Protein AF-A0A2S2P724-F1 (afdb_monomer_lite)

Foldseek 3Di:
DPDPVVVVVVCCCVPVNLVQLVVLVVVLQDQAQPPDPPQLLVQLVVNCVSQVPRPPHDAQQRSLLSSLSRYDPVSSVVSVVVVDRGSVVSSVVSNVVRVVPDPPPPDDPPDD

Secondary structure (DSSP, 8-state):
--SHHHHHHHHHHHHS-HHHHHHHHHHHHS-------S-HHHHHHHHHHHHTT-SSPPPHHHHHHHHHTTS-HHHHHHHHHTT--SHHHHHHHHHHHHHHHSPP--------

Radius of gyration: 19.13 Å; chains: 1; bounding box: 38×24×75 Å

Structure (mmCIF, N/CA/C/O backbone):
data_AF-A0A2S2P724-F1
#
_entry.id   AF-A0A2S2P724-F1
#
loop_
_atom_site.group_PDB
_atom_site.id
_atom_site.type_symbol
_atom_site.label_atom_id
_atom_site.label_alt_id
_atom_site.label_comp_id
_atom_site.label_asym_id
_atom_site.label_entity_id
_atom_site.label_seq_id
_atom_site.pdbx_PDB_ins_code
_atom_site.Cartn_x
_atom_site.Cartn_y
_atom_site.Cartn_z
_atom_site.occupancy
_atom_site.B_iso_or_equiv
_atom_site.auth_seq_id
_atom_site.auth_comp_id
_atom_site.auth_asym_id
_atom_site.auth_atom_id
_atom_site.pdbx_PDB_model_num
ATOM 1 N N . PRO A 1 1 ? -22.386 -5.145 24.509 1.00 74.56 1 PRO A N 1
ATOM 2 C CA . PRO A 1 1 ? -21.850 -3.764 24.609 1.00 74.56 1 PRO A CA 1
ATOM 3 C C . PRO A 1 1 ? -22.935 -2.879 25.223 1.00 74.56 1 PRO A C 1
ATOM 5 O O . PRO A 1 1 ? -24.063 -2.937 24.743 1.00 74.56 1 PRO A O 1
ATOM 8 N N . THR A 1 2 ? -22.643 -2.149 26.302 1.00 88.50 2 THR A N 1
ATOM 9 C CA . THR A 1 2 ? -23.636 -1.304 27.003 1.00 88.50 2 THR A CA 1
ATOM 10 C C . THR A 1 2 ? -23.632 0.140 26.507 1.00 88.50 2 THR A C 1
ATOM 12 O O . THR A 1 2 ? -24.578 0.880 26.758 1.00 88.50 2 THR A O 1
ATOM 15 N N . ASN A 1 3 ? -22.605 0.535 25.758 1.00 94.31 3 ASN A N 1
ATOM 16 C CA . ASN A 1 3 ? -22.522 1.813 25.065 1.00 94.31 3 ASN A CA 1
ATOM 17 C C . ASN A 1 3 ? -21.737 1.662 23.745 1.00 94.31 3 ASN A C 1
ATOM 19 O O . ASN A 1 3 ? -21.183 0.602 23.429 1.00 94.31 3 ASN A O 1
ATOM 23 N N . TYR A 1 4 ? -21.697 2.742 22.966 1.00 93.00 4 TYR A N 1
ATOM 24 C CA . TYR A 1 4 ? -20.998 2.784 21.682 1.00 93.00 4 TYR A CA 1
ATOM 25 C C . TYR A 1 4 ? -19.480 2.570 21.811 1.00 93.00 4 TYR A C 1
ATOM 27 O O . TYR A 1 4 ? -18.879 1.909 20.964 1.00 93.00 4 TYR A O 1
ATOM 35 N N . GLN A 1 5 ? -18.858 3.067 22.882 1.00 94.62 5 GLN A N 1
ATOM 36 C CA . GLN A 1 5 ? -17.422 2.914 23.107 1.00 94.62 5 GLN A CA 1
ATOM 37 C C . GLN A 1 5 ? -17.041 1.443 23.326 1.00 94.62 5 GLN A C 1
ATOM 39 O O . GLN A 1 5 ? -16.086 0.956 22.721 1.00 94.62 5 GLN A O 1
ATOM 44 N N . ASP A 1 6 ? -17.833 0.707 24.104 1.00 92.94 6 ASP A N 1
ATOM 45 C CA . ASP A 1 6 ? -17.628 -0.726 24.327 1.00 92.94 6 ASP A CA 1
ATOM 46 C C . ASP A 1 6 ? -17.821 -1.528 23.041 1.00 92.94 6 ASP A C 1
ATOM 48 O O . ASP A 1 6 ? -17.075 -2.470 22.770 1.00 92.94 6 ASP A O 1
ATOM 52 N N . PHE A 1 7 ? -18.802 -1.142 22.216 1.00 94.44 7 PHE A N 1
ATOM 53 C CA . PHE A 1 7 ? -18.968 -1.725 20.887 1.00 94.44 7 PHE A CA 1
ATOM 54 C C . PHE A 1 7 ? -17.722 -1.500 20.027 1.00 94.44 7 PHE A C 1
ATOM 56 O O . PHE A 1 7 ? -17.223 -2.460 19.447 1.00 94.44 7 PHE A O 1
ATOM 63 N N . LEU A 1 8 ? -17.182 -0.276 19.975 1.00 93.06 8 LEU A N 1
ATOM 64 C CA . LEU A 1 8 ? -15.980 0.023 19.192 1.00 93.06 8 LEU A CA 1
ATOM 65 C C . LEU A 1 8 ? -14.767 -0.787 19.648 1.00 93.06 8 LEU A C 1
ATOM 67 O O . LEU A 1 8 ? -14.007 -1.261 18.803 1.00 93.06 8 LEU A O 1
ATOM 71 N N . VAL A 1 9 ? -14.583 -0.961 20.958 1.00 92.88 9 VAL A N 1
ATOM 72 C CA . VAL A 1 9 ? -13.489 -1.775 21.506 1.00 92.88 9 VAL A CA 1
ATOM 73 C C . VAL A 1 9 ? -13.644 -3.232 21.080 1.00 92.88 9 VAL A C 1
ATOM 75 O O . VAL A 1 9 ? -12.716 -3.800 20.509 1.00 92.88 9 VAL A O 1
ATOM 78 N N . LEU A 1 10 ? -14.821 -3.828 21.292 1.00 94.06 10 LEU A N 1
ATOM 79 C CA . LEU A 1 10 ? -15.081 -5.220 20.914 1.00 94.06 10 LEU A CA 1
ATOM 80 C C . LEU A 1 10 ? -14.972 -5.432 19.399 1.00 94.06 10 LEU A C 1
ATOM 82 O O . LEU A 1 10 ? -14.340 -6.387 18.955 1.00 94.06 10 LEU A O 1
ATOM 86 N N . PHE A 1 11 ? -15.530 -4.516 18.607 1.00 93.62 11 PHE A N 1
ATOM 87 C CA . PHE A 1 11 ? -15.470 -4.554 17.150 1.00 93.62 11 PHE A CA 1
ATOM 88 C C . PHE A 1 11 ? -14.026 -4.497 16.648 1.00 93.62 11 PHE A C 1
ATOM 90 O O . PHE A 1 11 ? -13.616 -5.342 15.854 1.00 93.62 11 PHE A O 1
ATOM 97 N N . ARG A 1 12 ? -13.224 -3.539 17.134 1.00 91.44 12 ARG A N 1
ATOM 98 C CA . ARG A 1 12 ? -11.808 -3.433 16.754 1.00 91.44 12 ARG A CA 1
ATOM 99 C C . ARG A 1 12 ? -11.021 -4.654 17.210 1.00 91.44 12 ARG A C 1
ATOM 101 O O . ARG A 1 12 ? -10.230 -5.169 16.434 1.00 91.44 12 ARG A O 1
ATOM 108 N N . ASN A 1 13 ? -11.264 -5.162 18.414 1.00 91.75 13 ASN A N 1
ATOM 109 C CA . ASN A 1 13 ? -10.585 -6.362 18.903 1.00 91.75 13 ASN A CA 1
ATOM 110 C C . ASN A 1 13 ? -10.911 -7.607 18.069 1.00 91.75 13 ASN A C 1
ATOM 112 O O . ASN A 1 13 ? -10.045 -8.461 17.911 1.00 91.75 13 ASN A O 1
ATOM 116 N N . GLN A 1 14 ? -12.122 -7.700 17.519 1.00 92.56 14 GLN A N 1
ATOM 117 C CA . GLN A 1 14 ? -12.537 -8.841 16.706 1.00 92.56 14 GLN A CA 1
ATOM 118 C C . GLN A 1 14 ? -12.094 -8.728 15.239 1.00 92.56 14 GLN A C 1
ATOM 120 O O . GLN A 1 14 ? -11.629 -9.711 14.670 1.00 92.56 14 GLN A O 1
ATOM 125 N N . PHE A 1 15 ? -12.249 -7.553 14.621 1.00 91.62 15 PHE A N 1
ATOM 126 C CA . PHE A 1 15 ? -12.133 -7.378 13.163 1.00 91.62 15 PHE A CA 1
ATOM 127 C C . PHE A 1 15 ? -10.976 -6.477 12.712 1.00 91.62 15 PHE A C 1
ATOM 129 O O . PHE A 1 15 ? -10.708 -6.378 11.517 1.00 91.62 15 PHE A O 1
ATOM 136 N N . TRP A 1 16 ? -10.313 -5.779 13.637 1.00 93.62 16 TRP A N 1
ATOM 137 C CA . TRP A 1 16 ? -9.181 -4.894 13.338 1.00 93.62 16 TRP A CA 1
ATOM 138 C C . TRP A 1 16 ? -8.123 -4.916 14.448 1.00 93.62 16 TRP A C 1
ATOM 140 O O . TRP A 1 16 ? -7.575 -3.886 14.859 1.00 93.62 16 TRP A O 1
ATOM 150 N N . SER A 1 17 ? -7.869 -6.115 14.976 1.00 94.00 17 SER A N 1
ATOM 151 C CA . SER A 1 17 ? -6.998 -6.306 16.132 1.00 94.00 17 SER A CA 1
ATOM 152 C C . SER A 1 17 ? -5.545 -5.934 15.810 1.00 94.00 17 SER A C 1
ATOM 154 O O . SER A 1 17 ? -5.134 -5.989 14.645 1.00 94.00 17 SER A O 1
ATOM 156 N N . PRO A 1 18 ? -4.711 -5.632 16.822 1.00 93.56 18 PRO A N 1
ATOM 157 C CA . PRO A 1 18 ? -3.281 -5.415 16.606 1.00 93.56 18 PRO A CA 1
ATOM 158 C C . PRO A 1 18 ? -2.593 -6.585 15.884 1.00 93.56 18 PRO A C 1
ATOM 160 O O . PRO A 1 18 ? -1.694 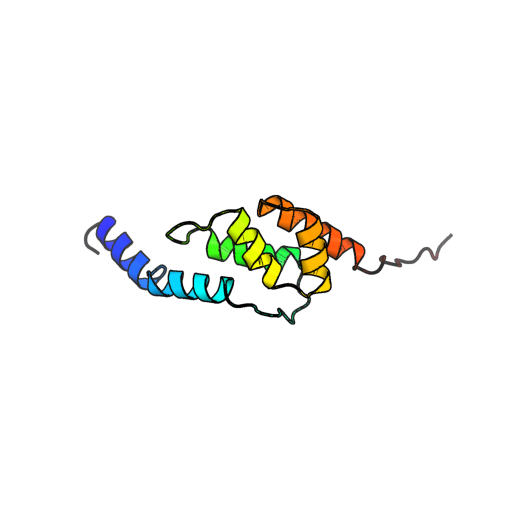-6.370 15.075 1.00 93.56 18 PRO A O 1
ATOM 163 N N . ASN A 1 19 ? -3.039 -7.822 16.129 1.00 94.62 19 ASN A N 1
ATOM 164 C CA . ASN A 1 19 ? -2.511 -9.008 15.453 1.00 94.62 19 ASN A CA 1
ATOM 165 C C . ASN A 1 19 ? -2.891 -9.038 13.969 1.00 94.62 19 ASN A C 1
ATOM 167 O O . ASN A 1 19 ? -2.053 -9.378 13.138 1.00 94.62 19 ASN A O 1
ATOM 171 N N . GLN A 1 20 ? -4.118 -8.641 13.626 1.00 94.06 20 GLN A N 1
ATOM 172 C CA . GLN A 1 20 ? -4.569 -8.575 12.236 1.00 94.06 20 GLN A CA 1
ATOM 173 C C . GLN A 1 20 ? -3.840 -7.478 11.457 1.00 94.06 20 GLN A C 1
ATOM 175 O O . GLN A 1 20 ? -3.374 -7.714 10.346 1.00 94.06 20 GLN A O 1
ATOM 180 N N . GLN A 1 21 ? -3.648 -6.310 12.074 1.00 95.44 21 GLN A N 1
ATOM 181 C CA . GLN A 1 21 ? -2.847 -5.232 11.493 1.00 95.44 21 GLN A CA 1
ATOM 182 C C . GLN A 1 21 ? -1.384 -5.655 11.295 1.00 95.44 21 GLN A C 1
ATOM 184 O O . GLN A 1 21 ? -0.798 -5.399 10.243 1.00 95.44 21 GLN A O 1
ATOM 189 N N . ARG A 1 22 ? -0.799 -6.360 12.275 1.00 94.88 22 ARG A N 1
ATOM 190 C CA . ARG A 1 22 ? 0.559 -6.909 12.171 1.00 94.88 22 ARG A CA 1
ATOM 191 C C . ARG A 1 22 ? 0.674 -7.949 11.060 1.00 94.88 22 ARG A C 1
ATOM 193 O O . ARG A 1 22 ? 1.670 -7.934 10.352 1.00 94.88 22 ARG A O 1
ATOM 200 N N . ALA A 1 23 ? -0.323 -8.816 10.888 1.00 94.25 23 ALA A N 1
ATOM 201 C CA . ALA A 1 23 ? -0.342 -9.790 9.801 1.00 94.25 23 ALA A CA 1
ATOM 202 C C . ALA A 1 23 ? -0.330 -9.095 8.431 1.00 94.25 23 ALA A C 1
ATOM 204 O O . ALA A 1 23 ? 0.548 -9.377 7.625 1.00 94.25 23 ALA A O 1
ATOM 205 N N . ILE A 1 24 ? -1.206 -8.104 8.218 1.00 94.06 24 ILE A N 1
ATOM 206 C CA . ILE A 1 24 ? -1.235 -7.314 6.974 1.00 94.06 24 ILE A CA 1
ATOM 207 C C . ILE A 1 24 ? 0.111 -6.624 6.729 1.00 94.06 24 ILE A C 1
ATOM 209 O O . ILE A 1 24 ? 0.612 -6.639 5.607 1.00 94.06 24 ILE A O 1
ATOM 213 N N . ARG A 1 25 ? 0.716 -6.033 7.771 1.00 94.69 25 ARG A N 1
ATOM 214 C CA . ARG A 1 25 ? 2.045 -5.420 7.656 1.00 94.69 25 ARG A CA 1
ATOM 215 C C . ARG A 1 25 ? 3.102 -6.456 7.283 1.00 94.69 25 ARG A C 1
ATOM 217 O O . ARG A 1 25 ? 3.858 -6.229 6.355 1.00 94.69 25 ARG A O 1
ATOM 224 N N . ASN A 1 26 ? 3.147 -7.595 7.962 1.00 93.88 26 ASN A N 1
ATOM 225 C CA . ASN A 1 26 ? 4.114 -8.646 7.651 1.00 93.88 26 ASN A CA 1
ATOM 226 C C . ASN A 1 26 ? 3.963 -9.144 6.209 1.00 93.88 26 ASN A C 1
ATOM 228 O O . ASN A 1 26 ? 4.968 -9.360 5.540 1.00 93.88 26 ASN A O 1
ATOM 232 N N . ASP A 1 27 ? 2.729 -9.280 5.726 1.00 91.69 27 ASP A N 1
ATOM 233 C CA . ASP A 1 27 ? 2.460 -9.701 4.354 1.00 91.69 27 ASP A CA 1
ATOM 234 C C . ASP A 1 27 ? 2.893 -8.644 3.326 1.00 91.69 27 ASP A C 1
ATOM 236 O O . ASP A 1 27 ? 3.388 -9.013 2.267 1.00 91.69 27 ASP A O 1
ATOM 240 N N . LEU A 1 28 ? 2.756 -7.350 3.641 1.00 92.69 28 LEU A N 1
ATOM 241 C CA . LEU A 1 28 ? 3.229 -6.246 2.795 1.00 92.69 28 LEU A CA 1
ATOM 242 C C . LEU A 1 28 ? 4.763 -6.163 2.718 1.00 92.69 28 LEU A C 1
ATOM 244 O O . LEU A 1 28 ? 5.299 -5.759 1.700 1.00 92.69 28 LEU A O 1
ATOM 248 N N . TYR A 1 29 ? 5.474 -6.492 3.796 1.00 91.62 29 TYR A N 1
ATOM 249 C CA . TYR A 1 29 ? 6.944 -6.406 3.836 1.00 91.62 29 TYR A CA 1
ATOM 250 C C . TYR A 1 29 ? 7.613 -7.696 3.372 1.00 91.62 29 TYR A C 1
ATOM 252 O O . TYR A 1 29 ? 8.836 -7.762 3.235 1.00 91.62 29 TYR A O 1
ATOM 260 N N . ARG A 1 30 ? 6.834 -8.760 3.180 1.00 87.25 30 ARG A N 1
ATOM 261 C CA . ARG A 1 30 ? 7.348 -10.026 2.692 1.00 87.25 30 ARG A CA 1
ATOM 262 C C . ARG A 1 30 ? 7.477 -9.931 1.174 1.00 87.25 30 ARG A C 1
ATOM 264 O O . ARG A 1 30 ? 6.451 -9.858 0.506 1.00 87.25 30 ARG A O 1
ATOM 271 N N . PRO A 1 31 ? 8.692 -10.053 0.608 1.00 70.62 31 PRO A N 1
ATOM 272 C CA . PRO A 1 31 ? 8.857 -10.080 -0.837 1.00 70.62 31 PRO A CA 1
ATOM 273 C C . PRO A 1 31 ? 8.065 -11.259 -1.401 1.00 70.62 31 PRO A C 1
ATOM 275 O O . PRO A 1 31 ? 8.391 -12.427 -1.157 1.00 70.62 31 PRO A O 1
ATOM 278 N N . TYR A 1 32 ? 6.985 -10.958 -2.110 1.00 66.19 32 TYR A N 1
ATOM 279 C CA . TYR A 1 32 ? 6.133 -11.950 -2.737 1.00 66.19 32 TYR A CA 1
ATOM 280 C C . TYR A 1 32 ? 6.168 -11.732 -4.240 1.00 66.19 32 TYR A C 1
ATOM 282 O O . TYR A 1 32 ? 5.741 -10.697 -4.736 1.00 66.19 32 TYR A O 1
ATOM 290 N N . PHE A 1 33 ? 6.649 -12.728 -4.982 1.00 61.47 33 PHE A N 1
ATOM 291 C CA . PHE A 1 33 ? 6.505 -12.733 -6.431 1.00 61.47 33 PHE A CA 1
ATOM 292 C C . PHE A 1 33 ? 5.053 -13.051 -6.751 1.00 61.47 33 PHE A C 1
ATOM 294 O O . PHE A 1 33 ? 4.672 -14.227 -6.794 1.00 61.47 33 PHE A O 1
ATOM 301 N N . HIS A 1 34 ? 4.228 -12.020 -6.937 1.00 59.28 34 HIS A N 1
ATOM 302 C CA . HIS A 1 34 ? 2.864 -12.242 -7.377 1.00 59.28 34 HIS A CA 1
ATOM 303 C C . HIS A 1 34 ? 2.912 -12.899 -8.759 1.00 59.28 34 HIS A C 1
ATOM 305 O O . HIS A 1 34 ? 3.338 -12.304 -9.744 1.00 59.28 34 HIS A O 1
ATOM 311 N N . ARG A 1 35 ? 2.562 -14.189 -8.801 1.00 57.84 35 ARG A N 1
ATOM 312 C CA . ARG A 1 35 ? 2.565 -14.993 -10.031 1.00 57.84 35 ARG A CA 1
ATOM 313 C C . ARG A 1 35 ? 1.370 -14.680 -10.923 1.00 57.84 35 ARG A C 1
ATOM 315 O O . ARG A 1 35 ? 1.343 -15.123 -12.066 1.00 57.84 35 ARG A O 1
ATOM 322 N N . ASP A 1 36 ? 0.388 -13.968 -10.381 1.00 59.41 36 ASP A N 1
ATOM 323 C CA . ASP A 1 36 ? -0.856 -13.689 -11.066 1.00 59.41 36 ASP A CA 1
ATOM 324 C C . ASP A 1 36 ? -0.745 -12.382 -11.852 1.00 59.41 36 ASP A C 1
ATOM 326 O O . ASP A 1 36 ? -0.418 -11.326 -11.312 1.00 59.41 36 ASP A O 1
ATOM 330 N N . SER A 1 37 ? -1.010 -12.473 -13.152 1.00 53.09 37 SER A N 1
ATOM 331 C CA . SER A 1 37 ? -0.931 -11.362 -14.112 1.00 53.09 37 SER A CA 1
ATOM 332 C C . SER A 1 37 ? -2.110 -10.387 -14.012 1.00 53.09 37 SER A C 1
ATOM 334 O O . SER A 1 37 ? -2.280 -9.519 -14.871 1.00 53.09 37 SER A O 1
ATOM 336 N N . THR A 1 38 ? -2.945 -10.520 -12.975 1.00 63.44 38 THR A N 1
ATOM 337 C CA . THR A 1 38 ? -4.018 -9.569 -12.691 1.00 63.44 38 THR A CA 1
ATOM 338 C C . THR A 1 38 ? -3.453 -8.155 -12.670 1.00 63.44 38 THR A C 1
ATOM 340 O O . THR A 1 38 ? -2.422 -7.927 -12.045 1.00 63.44 38 THR A O 1
ATOM 343 N N . SER A 1 39 ? -4.126 -7.242 -13.383 1.00 83.19 39 SER A N 1
ATOM 344 C CA . SER A 1 39 ? -3.759 -5.833 -13.582 1.00 83.19 39 SER A CA 1
ATOM 345 C C . SER A 1 39 ? -2.783 -5.295 -12.528 1.00 83.19 39 SER A C 1
ATOM 347 O O . SER A 1 39 ? -3.139 -5.193 -11.354 1.00 83.19 39 SER A O 1
ATOM 349 N N . LEU A 1 40 ? -1.567 -4.929 -12.951 1.00 88.88 40 LEU A N 1
ATOM 350 C CA . LEU A 1 40 ? -0.511 -4.393 -12.082 1.00 88.88 40 LEU A CA 1
ATOM 351 C C . LEU A 1 40 ? -1.037 -3.263 -11.185 1.00 88.88 40 LEU A C 1
ATOM 353 O O . LEU A 1 40 ? -0.763 -3.211 -9.986 1.00 88.88 40 LEU A O 1
ATOM 357 N N . GLN A 1 41 ? -1.858 -2.394 -11.779 1.00 91.25 41 GLN A N 1
ATOM 358 C CA . GLN A 1 41 ? -2.539 -1.309 -11.090 1.00 91.25 41 GLN A CA 1
ATOM 359 C C . GLN A 1 41 ? -3.488 -1.823 -10.000 1.00 91.25 41 GLN A C 1
ATOM 361 O O . GLN A 1 41 ? -3.455 -1.328 -8.874 1.00 91.25 41 GLN A O 1
ATOM 366 N N . LYS A 1 42 ? -4.319 -2.827 -10.310 1.00 90.38 42 LYS A N 1
ATOM 367 C CA . LYS A 1 42 ? -5.227 -3.449 -9.338 1.00 90.38 42 LYS A CA 1
ATOM 368 C C . LYS A 1 42 ? -4.452 -4.046 -8.165 1.00 90.38 42 LYS A C 1
ATOM 370 O O . LYS A 1 42 ? -4.822 -3.803 -7.022 1.00 90.38 42 LYS A O 1
ATOM 375 N N . HIS A 1 43 ? -3.355 -4.752 -8.436 1.00 90.31 43 HIS A N 1
ATOM 376 C CA . HIS A 1 43 ? -2.533 -5.337 -7.380 1.00 90.31 43 HIS A CA 1
ATOM 377 C C . HIS A 1 43 ? -1.989 -4.278 -6.409 1.00 90.31 43 HIS A C 1
ATOM 379 O O . HIS A 1 43 ? -2.086 -4.441 -5.192 1.00 90.31 43 HIS A O 1
ATOM 385 N N . ALA A 1 44 ? -1.470 -3.160 -6.929 1.00 92.56 44 ALA A N 1
ATOM 386 C CA . ALA A 1 44 ? -1.035 -2.047 -6.086 1.00 92.56 44 ALA A CA 1
ATOM 387 C C . ALA A 1 44 ? -2.195 -1.450 -5.274 1.00 92.56 44 ALA A C 1
ATOM 389 O O . ALA A 1 44 ? -2.055 -1.226 -4.072 1.00 92.56 44 ALA A O 1
ATOM 390 N N . MET A 1 45 ? -3.355 -1.238 -5.902 1.00 94.06 45 MET A N 1
ATOM 391 C CA . MET A 1 45 ? -4.545 -0.703 -5.232 1.00 94.06 45 MET A CA 1
ATOM 392 C C . MET A 1 45 ? -5.052 -1.607 -4.104 1.00 94.06 45 MET A C 1
ATOM 394 O O . MET A 1 45 ? -5.486 -1.097 -3.067 1.00 94.06 45 MET A O 1
ATOM 398 N N . ASP A 1 46 ? -4.964 -2.927 -4.264 1.00 92.94 46 ASP A N 1
ATOM 399 C CA . ASP A 1 46 ? -5.345 -3.890 -3.230 1.00 92.94 46 ASP A CA 1
ATOM 400 C C . ASP A 1 46 ? -4.447 -3.756 -1.990 1.00 92.94 46 ASP A C 1
ATOM 402 O O . ASP A 1 46 ? -4.947 -3.736 -0.861 1.00 92.94 46 ASP A O 1
ATOM 406 N N . TRP A 1 47 ? -3.133 -3.592 -2.176 1.00 93.56 47 TRP A N 1
ATOM 407 C CA . TRP A 1 47 ? -2.202 -3.341 -1.069 1.00 93.56 47 TRP A CA 1
ATOM 408 C C . TRP A 1 47 ? -2.425 -1.989 -0.404 1.00 93.56 47 TRP A C 1
ATOM 410 O O . TRP A 1 47 ? -2.530 -1.931 0.822 1.00 93.56 47 TRP A O 1
ATOM 420 N N . ILE A 1 48 ? -2.579 -0.922 -1.195 1.00 94.88 48 ILE A N 1
ATOM 421 C CA . ILE A 1 48 ? -2.872 0.425 -0.684 1.00 94.88 48 ILE A CA 1
ATOM 422 C C . ILE A 1 48 ? -4.138 0.393 0.177 1.00 94.88 48 ILE A C 1
ATOM 424 O O . ILE A 1 48 ? -4.149 0.917 1.289 1.00 94.88 48 ILE A O 1
ATOM 428 N N . SER A 1 49 ? -5.191 -0.272 -0.302 1.00 94.31 49 SER A N 1
ATOM 429 C CA . SER A 1 49 ? -6.474 -0.366 0.398 1.00 94.31 49 SER A CA 1
ATOM 430 C C . SER A 1 49 ? -6.365 -1.146 1.709 1.00 94.31 49 SER A C 1
ATOM 432 O O . SER A 1 49 ? -6.901 -0.701 2.724 1.00 94.31 49 SER A O 1
ATOM 434 N N . LYS A 1 50 ? -5.633 -2.269 1.723 1.00 92.31 50 LYS A N 1
ATOM 435 C CA . LYS A 1 50 ? -5.385 -3.061 2.942 1.00 92.31 50 LYS A CA 1
ATOM 436 C C . LYS A 1 50 ? -4.558 -2.296 3.975 1.00 92.31 50 LYS A C 1
ATOM 438 O O . LYS A 1 50 ? -4.812 -2.413 5.172 1.00 92.31 50 LYS A O 1
ATOM 443 N N . ALA A 1 51 ? -3.574 -1.524 3.520 1.00 94.06 51 ALA A N 1
ATOM 444 C CA . ALA A 1 51 ? -2.612 -0.860 4.389 1.00 94.06 51 ALA A CA 1
ATOM 445 C C . ALA A 1 51 ? -3.060 0.535 4.874 1.00 94.06 51 ALA A C 1
ATOM 447 O O . ALA A 1 51 ? -2.528 1.040 5.863 1.00 94.06 51 ALA A O 1
ATOM 448 N N . ARG A 1 52 ? -4.064 1.146 4.225 1.00 93.06 52 ARG A N 1
ATOM 449 C CA . ARG A 1 52 ? -4.523 2.532 4.458 1.00 93.06 52 ARG A CA 1
ATOM 450 C C . ARG A 1 52 ? -4.823 2.876 5.917 1.00 93.06 52 ARG A C 1
ATOM 452 O O . ARG A 1 52 ? -4.612 4.014 6.325 1.00 93.06 52 ARG A O 1
ATOM 459 N N . PHE A 1 53 ? -5.350 1.919 6.678 1.00 93.00 53 PHE A N 1
ATOM 460 C CA . PHE A 1 53 ? -5.824 2.128 8.052 1.00 93.00 53 PHE A CA 1
ATOM 461 C C . PHE A 1 53 ? -4.965 1.425 9.109 1.00 93.00 53 PHE A C 1
ATOM 463 O O . PHE A 1 53 ? -5.399 1.264 10.253 1.00 93.00 53 PHE A O 1
ATOM 470 N N . LEU A 1 54 ? -3.764 0.974 8.733 1.00 94.38 54 LEU A N 1
ATOM 471 C CA . LEU A 1 54 ? -2.827 0.384 9.681 1.00 94.38 54 LEU A CA 1
ATOM 472 C C . LEU A 1 54 ? -2.365 1.417 10.707 1.00 94.38 54 LEU A C 1
ATOM 474 O O . LEU A 1 54 ? -2.196 2.599 10.403 1.00 94.38 54 LEU A O 1
ATOM 478 N N . GLN A 1 55 ? -2.134 0.941 11.926 1.00 92.25 55 GLN A N 1
ATOM 479 C CA . GLN A 1 55 ? -1.558 1.722 13.008 1.00 92.25 55 GLN A CA 1
ATOM 480 C C . GLN A 1 55 ? -0.253 1.063 13.489 1.00 92.25 55 GLN A C 1
ATOM 482 O O . GLN A 1 55 ? -0.258 -0.120 13.839 1.00 92.25 55 GLN A O 1
ATOM 487 N N . PRO A 1 56 ? 0.874 1.803 13.524 1.00 93.00 56 PRO A N 1
ATOM 488 C CA . PRO A 1 56 ? 1.044 3.170 13.008 1.00 93.00 56 PRO A CA 1
ATOM 489 C C . PRO A 1 56 ? 0.851 3.260 11.478 1.00 93.00 56 PRO A C 1
ATOM 491 O O . PRO A 1 56 ? 0.971 2.234 10.804 1.00 93.00 56 PRO A O 1
ATOM 494 N N . PRO A 1 57 ? 0.550 4.447 10.921 1.00 95.12 57 PRO A N 1
ATOM 495 C CA . PRO A 1 57 ? 0.516 4.628 9.473 1.00 95.12 57 PRO A CA 1
ATOM 496 C C . PRO A 1 57 ? 1.896 4.338 8.866 1.00 95.12 57 PRO A C 1
ATOM 498 O O . PRO A 1 57 ? 2.918 4.533 9.522 1.00 95.12 57 PRO A O 1
ATOM 501 N N . ILE A 1 58 ? 1.909 3.855 7.626 1.00 95.00 58 ILE A N 1
ATOM 502 C CA . ILE A 1 58 ? 3.132 3.617 6.847 1.00 95.00 58 ILE A CA 1
ATOM 503 C C . ILE A 1 58 ? 3.407 4.870 6.014 1.00 95.00 58 ILE A C 1
ATOM 505 O O . ILE A 1 58 ? 2.467 5.451 5.458 1.00 95.00 58 ILE A O 1
ATOM 509 N N . ASP A 1 59 ? 4.669 5.289 5.940 1.00 95.38 59 ASP A N 1
ATOM 510 C CA . ASP A 1 59 ? 5.071 6.421 5.106 1.00 95.38 59 ASP A CA 1
ATOM 511 C C . ASP A 1 59 ? 4.780 6.150 3.617 1.00 95.38 59 ASP A C 1
ATOM 513 O O . ASP A 1 59 ? 4.807 5.007 3.163 1.00 95.38 59 ASP A O 1
ATOM 517 N N . GLN A 1 60 ? 4.470 7.189 2.836 1.00 94.56 60 GLN A N 1
ATOM 518 C CA . GLN A 1 60 ? 4.125 7.010 1.420 1.00 94.56 60 GLN A CA 1
ATOM 519 C C . GLN A 1 60 ? 5.294 6.450 0.604 1.00 94.56 60 GLN A C 1
ATOM 521 O O . GLN A 1 60 ? 5.065 5.563 -0.219 1.00 94.56 60 GLN A O 1
ATOM 526 N N . ALA A 1 61 ? 6.524 6.909 0.850 1.00 94.75 61 ALA A N 1
ATOM 527 C CA . ALA A 1 61 ? 7.692 6.416 0.130 1.00 94.75 61 ALA A CA 1
ATOM 528 C C . ALA A 1 61 ? 7.997 4.969 0.534 1.00 94.75 61 ALA A C 1
ATOM 530 O O . ALA A 1 61 ? 8.210 4.116 -0.327 1.00 94.75 61 ALA A O 1
ATOM 531 N N . GLU A 1 62 ? 7.897 4.661 1.830 1.00 94.94 62 GLU A N 1
ATOM 532 C CA . GLU A 1 62 ? 8.028 3.288 2.325 1.00 94.94 62 GLU A CA 1
ATOM 533 C C . GLU A 1 62 ? 6.969 2.359 1.708 1.00 94.94 62 GLU A C 1
ATOM 535 O O . GLU A 1 62 ? 7.293 1.265 1.249 1.00 94.94 62 GLU A O 1
ATOM 540 N N . MET A 1 63 ? 5.711 2.801 1.633 1.00 95.19 63 MET A N 1
ATOM 541 C CA . MET A 1 63 ? 4.625 2.051 0.997 1.00 95.19 63 MET A CA 1
ATOM 542 C C . MET A 1 63 ? 4.926 1.767 -0.477 1.00 95.19 63 MET A C 1
ATOM 544 O O . MET A 1 63 ? 4.711 0.649 -0.946 1.00 95.19 63 MET A O 1
ATOM 548 N N . VAL A 1 64 ? 5.427 2.766 -1.209 1.00 95.62 64 VAL A N 1
ATOM 549 C CA . VAL A 1 64 ? 5.830 2.606 -2.611 1.00 95.62 64 VAL A CA 1
ATOM 550 C C . VAL A 1 64 ? 6.942 1.570 -2.736 1.00 95.62 64 VAL A C 1
ATOM 552 O O . VAL A 1 64 ? 6.836 0.687 -3.589 1.00 95.62 64 VAL A O 1
ATOM 555 N N . ASP A 1 65 ? 7.961 1.620 -1.880 1.00 93.50 65 ASP A N 1
ATOM 556 C CA . ASP A 1 65 ? 9.071 0.665 -1.898 1.00 93.50 65 ASP A CA 1
ATOM 557 C C . ASP A 1 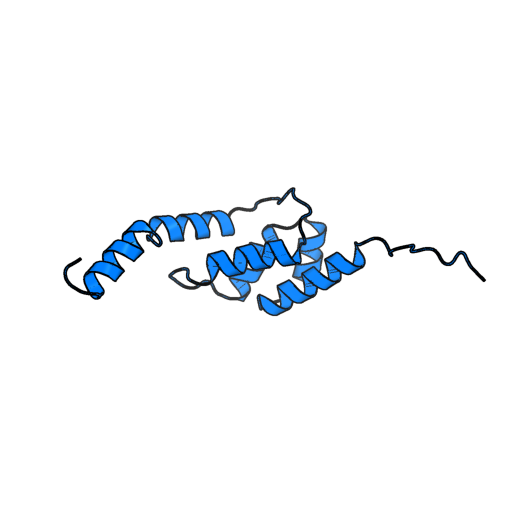65 ? 8.604 -0.769 -1.629 1.00 93.50 65 ASP A C 1
ATOM 559 O O . ASP A 1 65 ? 8.956 -1.685 -2.385 1.00 93.50 65 ASP A O 1
ATOM 563 N N . GLN A 1 66 ? 7.766 -0.967 -0.604 1.00 93.69 66 GLN A N 1
ATOM 564 C CA . GLN A 1 66 ? 7.243 -2.294 -0.270 1.00 93.69 66 GLN A CA 1
ATOM 565 C C . GLN A 1 66 ? 6.373 -2.849 -1.404 1.00 93.69 66 GLN A C 1
ATOM 567 O O . GLN A 1 66 ? 6.625 -3.954 -1.881 1.00 93.69 66 GLN A O 1
ATOM 572 N N . ILE A 1 67 ? 5.424 -2.065 -1.930 1.00 93.31 67 ILE A N 1
ATOM 573 C CA . ILE A 1 67 ? 4.567 -2.503 -3.046 1.00 93.31 67 ILE A CA 1
ATOM 574 C C . ILE A 1 67 ? 5.403 -2.768 -4.306 1.00 93.31 67 ILE A C 1
ATOM 576 O O . ILE A 1 67 ? 5.158 -3.740 -5.019 1.00 93.31 67 ILE A O 1
ATOM 580 N N . THR A 1 68 ? 6.431 -1.960 -4.576 1.00 92.25 68 THR A N 1
ATOM 581 C CA . THR A 1 68 ? 7.327 -2.160 -5.727 1.00 92.25 68 THR A CA 1
ATOM 582 C C . THR A 1 68 ? 8.063 -3.500 -5.654 1.00 92.25 68 THR A C 1
ATOM 584 O O . THR A 1 68 ? 8.351 -4.106 -6.692 1.00 92.25 68 THR A O 1
ATOM 587 N N . SER A 1 69 ? 8.342 -3.998 -4.445 1.00 91.06 69 SER A N 1
ATOM 588 C CA . SER A 1 69 ? 8.986 -5.298 -4.223 1.00 91.06 69 SER A CA 1
ATOM 589 C C . SER A 1 69 ? 8.098 -6.506 -4.557 1.00 91.06 69 SER A C 1
ATOM 591 O O . SER A 1 69 ? 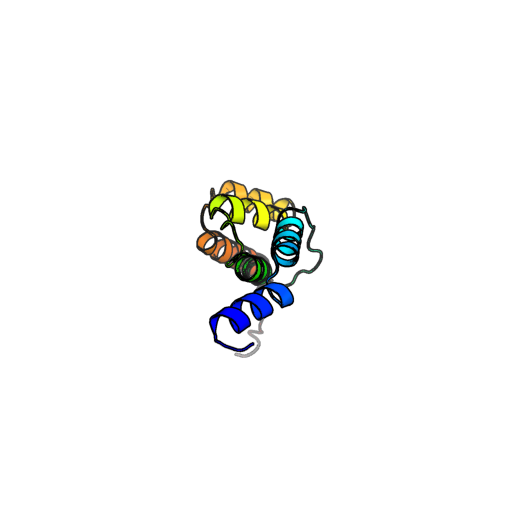8.605 -7.623 -4.651 1.00 91.06 69 SER A O 1
ATOM 593 N N . HIS A 1 70 ? 6.794 -6.295 -4.775 1.00 90.00 70 HIS A N 1
ATOM 594 C CA . HIS A 1 70 ? 5.839 -7.356 -5.115 1.00 90.00 70 HIS A CA 1
ATOM 595 C C . HIS A 1 70 ? 5.758 -7.646 -6.622 1.00 90.00 70 HIS A C 1
ATOM 597 O O . HIS A 1 70 ? 5.121 -8.615 -7.046 1.00 90.00 70 HIS A O 1
ATOM 603 N N . PHE A 1 71 ? 6.394 -6.809 -7.446 1.00 88.00 71 PHE A N 1
ATOM 604 C CA . PHE A 1 71 ? 6.442 -6.986 -8.894 1.00 88.00 71 PHE A CA 1
ATOM 605 C C . PHE A 1 71 ? 7.684 -7.763 -9.343 1.00 88.00 71 PHE A C 1
ATOM 607 O O . PHE A 1 71 ? 8.623 -8.009 -8.588 1.00 88.00 71 PHE A O 1
ATOM 614 N N . THR A 1 72 ? 7.685 -8.179 -10.610 1.00 87.56 72 THR A N 1
ATOM 615 C CA . THR A 1 72 ? 8.847 -8.828 -11.221 1.00 87.56 72 THR A CA 1
ATOM 616 C C . THR A 1 72 ? 10.025 -7.862 -11.312 1.00 87.56 72 THR A C 1
ATOM 618 O O . THR A 1 72 ? 9.844 -6.652 -11.440 1.00 87.56 72 THR A O 1
ATOM 621 N N . PHE A 1 73 ? 11.243 -8.409 -11.324 1.00 86.88 73 PHE A N 1
ATOM 622 C CA . PHE A 1 73 ? 12.485 -7.632 -11.346 1.00 86.88 73 PHE A CA 1
ATOM 623 C C . PHE A 1 73 ? 12.489 -6.503 -12.393 1.00 86.88 73 PHE A C 1
ATOM 625 O O . PHE A 1 73 ? 12.837 -5.370 -12.068 1.00 86.88 73 PHE A O 1
ATOM 632 N N . ASN A 1 74 ? 12.041 -6.786 -13.622 1.00 87.75 74 ASN A N 1
ATOM 633 C CA . ASN A 1 74 ? 12.008 -5.801 -14.708 1.00 87.75 74 ASN A CA 1
ATOM 634 C C . ASN A 1 74 ? 11.091 -4.610 -14.391 1.00 87.75 74 ASN A C 1
ATOM 636 O O . ASN A 1 74 ? 11.472 -3.462 -14.612 1.00 87.75 74 ASN A O 1
ATOM 640 N N . ILE A 1 75 ? 9.904 -4.876 -13.836 1.00 89.38 75 ILE A N 1
ATOM 641 C CA . ILE A 1 75 ? 8.949 -3.833 -13.445 1.00 89.38 75 ILE A CA 1
ATOM 642 C C . ILE A 1 75 ? 9.500 -3.055 -12.249 1.00 89.38 75 ILE A C 1
ATOM 644 O O . ILE A 1 75 ? 9.507 -1.827 -12.268 1.00 89.38 75 ILE A O 1
ATOM 648 N N . SER A 1 76 ? 10.026 -3.746 -11.236 1.00 89.69 76 SER A N 1
ATOM 649 C CA . SER A 1 76 ? 10.583 -3.099 -10.046 1.00 89.69 76 SER A CA 1
ATOM 650 C C . SER A 1 76 ? 11.764 -2.181 -10.378 1.00 89.69 76 SER A C 1
ATOM 652 O O . SER A 1 76 ? 11.857 -1.093 -9.816 1.00 89.69 76 SER A O 1
ATOM 654 N N . ILE A 1 77 ? 12.657 -2.572 -11.294 1.00 90.31 77 ILE A N 1
ATOM 655 C CA . ILE A 1 77 ? 13.771 -1.721 -11.746 1.00 90.31 77 ILE A CA 1
ATOM 656 C C . ILE A 1 77 ? 13.260 -0.500 -12.516 1.00 90.31 77 ILE A C 1
ATOM 658 O O . ILE A 1 77 ? 13.709 0.613 -12.240 1.00 90.31 77 ILE A O 1
ATOM 662 N N . ALA A 1 78 ? 12.303 -0.688 -13.431 1.00 90.38 78 ALA A N 1
ATOM 663 C CA . ALA A 1 78 ? 11.706 0.417 -14.177 1.00 90.38 78 ALA A CA 1
ATOM 664 C C . ALA A 1 78 ? 11.060 1.448 -13.235 1.00 90.38 78 ALA A C 1
ATOM 666 O O . ALA A 1 78 ? 11.334 2.640 -13.349 1.00 90.38 78 ALA A O 1
ATOM 667 N N . LEU A 1 79 ? 10.281 0.989 -12.250 1.00 91.38 79 LEU A N 1
ATOM 668 C CA . LEU A 1 79 ? 9.636 1.851 -11.254 1.00 91.38 79 LEU A CA 1
ATOM 669 C C . LEU A 1 79 ? 10.649 2.584 -10.366 1.00 91.38 79 LEU A C 1
ATOM 671 O O . LEU A 1 79 ? 10.507 3.785 -10.141 1.00 91.38 79 LEU A O 1
ATOM 675 N N . LYS A 1 80 ? 11.705 1.901 -9.907 1.00 89.75 80 LYS A N 1
ATOM 676 C CA . LYS A 1 80 ? 12.770 2.523 -9.098 1.00 89.75 80 LYS A CA 1
ATOM 677 C C . LYS A 1 80 ? 13.508 3.630 -9.853 1.00 89.75 80 LYS A C 1
ATOM 679 O O . LYS A 1 80 ? 13.890 4.630 -9.247 1.00 89.75 80 LYS A O 1
ATOM 684 N N . GLY A 1 81 ? 13.671 3.491 -11.170 1.00 90.19 81 GLY A N 1
ATOM 685 C CA . GLY A 1 81 ? 14.264 4.528 -12.020 1.00 90.19 81 GLY A CA 1
ATOM 686 C C . GLY A 1 81 ? 13.458 5.832 -12.064 1.00 90.19 81 GLY A C 1
ATOM 687 O O . GLY A 1 81 ? 14.037 6.896 -12.271 1.00 90.19 81 GLY A O 1
ATOM 688 N N . LEU A 1 82 ? 12.147 5.767 -11.812 1.00 91.12 82 LEU A N 1
ATOM 689 C CA . LEU A 1 82 ? 11.230 6.910 -11.874 1.00 91.12 82 LEU A CA 1
ATOM 690 C C . LEU A 1 82 ? 11.180 7.737 -10.580 1.00 91.12 82 LEU A C 1
ATOM 692 O O . LEU A 1 82 ? 10.543 8.786 -10.573 1.00 91.12 82 LEU A O 1
ATOM 696 N N . ARG A 1 83 ? 11.8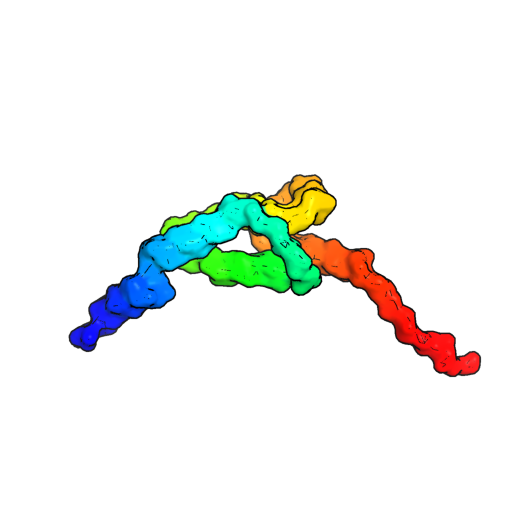49 7.298 -9.499 1.00 90.50 83 ARG A N 1
ATOM 697 C CA . ARG A 1 83 ? 11.873 7.984 -8.188 1.00 90.50 83 ARG A CA 1
ATOM 698 C C . ARG A 1 83 ? 10.474 8.349 -7.666 1.00 90.50 83 ARG A C 1
ATOM 700 O O . ARG A 1 83 ? 10.259 9.438 -7.142 1.00 90.50 83 ARG A O 1
ATOM 707 N N . ILE A 1 84 ? 9.528 7.431 -7.835 1.00 93.44 84 ILE A N 1
ATOM 708 C CA . ILE A 1 84 ? 8.146 7.572 -7.371 1.00 93.44 84 ILE A CA 1
ATOM 709 C C . ILE A 1 84 ? 8.131 7.629 -5.840 1.00 93.44 84 ILE A C 1
ATOM 711 O O . ILE A 1 84 ? 8.784 6.811 -5.196 1.00 93.44 84 ILE A O 1
ATOM 715 N N . THR A 1 85 ? 7.378 8.563 -5.257 1.00 93.50 85 THR A N 1
ATOM 716 C CA . THR A 1 85 ? 7.309 8.724 -3.787 1.00 93.50 85 THR A CA 1
ATOM 717 C C . THR A 1 85 ? 5.894 8.643 -3.237 1.00 93.50 85 THR A C 1
ATOM 719 O O . THR A 1 85 ? 5.710 8.511 -2.028 1.00 93.50 85 THR A O 1
ATOM 722 N N . THR A 1 86 ? 4.883 8.680 -4.107 1.00 96.25 86 THR A N 1
ATOM 723 C CA . THR A 1 86 ? 3.482 8.586 -3.700 1.00 96.25 86 THR A CA 1
ATOM 724 C C . THR A 1 86 ? 2.796 7.362 -4.294 1.00 96.25 86 THR A C 1
ATOM 726 O O . THR A 1 86 ? 3.071 6.921 -5.412 1.00 96.25 86 THR A O 1
ATOM 729 N N . THR A 1 87 ? 1.829 6.823 -3.554 1.00 95.00 87 THR A N 1
ATOM 730 C CA . THR A 1 87 ? 1.018 5.687 -4.017 1.00 95.00 87 THR A CA 1
ATOM 731 C C . THR A 1 87 ? 0.188 6.009 -5.267 1.00 95.00 87 THR A C 1
ATOM 733 O O . THR A 1 87 ? -0.028 5.131 -6.099 1.00 95.00 87 THR A O 1
ATOM 736 N N . ASN A 1 88 ? -0.220 7.268 -5.454 1.00 94.88 88 ASN A N 1
ATOM 737 C CA . ASN A 1 88 ? -0.951 7.714 -6.645 1.00 94.88 88 ASN A CA 1
ATOM 738 C C . ASN A 1 88 ? -0.080 7.685 -7.907 1.00 94.88 88 ASN A C 1
ATOM 740 O O . ASN A 1 88 ? -0.510 7.162 -8.935 1.00 94.88 88 ASN A O 1
ATOM 744 N N . GLU A 1 89 ? 1.142 8.213 -7.824 1.00 95.62 89 GLU A N 1
ATOM 745 C CA . GLU A 1 89 ? 2.118 8.148 -8.917 1.00 95.62 89 GLU A CA 1
ATOM 746 C C . GLU A 1 89 ? 2.418 6.691 -9.284 1.00 95.62 89 GLU A C 1
ATOM 748 O O . GLU A 1 89 ? 2.409 6.339 -10.462 1.00 95.62 89 GLU A O 1
ATOM 753 N N . LEU A 1 90 ? 2.599 5.819 -8.284 1.00 95.69 90 LEU A N 1
ATOM 754 C CA . LEU A 1 90 ? 2.832 4.390 -8.504 1.00 95.69 90 LEU A CA 1
ATOM 755 C C . LEU A 1 90 ? 1.696 3.752 -9.313 1.00 95.69 90 LEU A C 1
ATOM 757 O O . LEU A 1 90 ? 1.940 3.092 -10.321 1.00 95.69 90 LEU A O 1
ATOM 761 N N . VAL A 1 91 ? 0.448 3.980 -8.903 1.00 94.69 91 VAL A N 1
ATOM 762 C CA . VAL A 1 91 ? -0.751 3.453 -9.576 1.00 94.69 91 VAL A CA 1
ATOM 763 C C . VAL A 1 91 ? -0.842 3.946 -11.024 1.00 94.69 91 VAL A C 1
ATOM 765 O O . VAL A 1 91 ? -1.158 3.154 -11.915 1.00 94.69 91 VAL A O 1
ATOM 768 N N . GLN A 1 92 ? -0.537 5.220 -11.282 1.00 94.62 92 GLN A N 1
ATOM 769 C CA . GLN A 1 92 ? -0.520 5.779 -12.638 1.00 94.62 92 GLN A CA 1
ATOM 770 C C . GLN A 1 92 ? 0.549 5.111 -13.511 1.00 94.62 92 GLN A C 1
ATOM 772 O O . GLN A 1 92 ? 0.245 4.648 -14.611 1.00 94.62 92 GLN A O 1
ATOM 777 N N . GLN A 1 93 ? 1.778 4.982 -13.006 1.00 94.06 93 GLN A N 1
ATOM 778 C CA . GLN A 1 93 ? 2.880 4.375 -13.756 1.00 94.06 93 GLN A CA 1
ATOM 779 C C . GLN A 1 93 ? 2.639 2.893 -14.048 1.00 94.06 93 GLN A C 1
ATOM 781 O O . GLN A 1 93 ? 2.864 2.433 -15.167 1.00 94.06 93 GLN A O 1
ATOM 786 N N . LEU A 1 94 ? 2.091 2.148 -13.088 1.00 92.69 94 LEU A N 1
ATOM 787 C CA . LEU A 1 94 ? 1.695 0.756 -13.302 1.00 92.69 94 LEU A CA 1
ATOM 788 C C . LEU A 1 94 ? 0.600 0.619 -14.367 1.00 92.69 94 LEU A C 1
ATOM 790 O O . LEU A 1 94 ? 0.627 -0.338 -15.141 1.00 92.69 94 LEU A O 1
ATOM 794 N N . SER A 1 95 ? -0.330 1.577 -14.444 1.00 91.69 95 SER A N 1
ATOM 795 C CA . SER 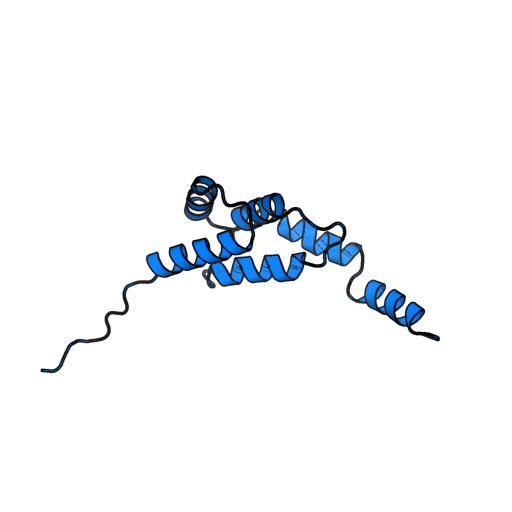A 1 95 ? -1.344 1.618 -15.503 1.00 91.69 95 SER A CA 1
ATOM 796 C C . SER A 1 95 ? -0.705 1.807 -16.884 1.00 91.69 95 SER A C 1
ATOM 798 O O . SER A 1 95 ? -1.017 1.061 -17.813 1.00 91.69 95 SER A O 1
ATOM 800 N N . HIS A 1 96 ? 0.252 2.734 -17.015 1.00 91.00 96 HIS A N 1
ATOM 801 C CA . HIS A 1 96 ? 0.986 2.958 -18.265 1.00 91.00 96 HIS A CA 1
ATOM 802 C C . HIS A 1 96 ? 1.805 1.737 -18.693 1.00 91.00 96 HIS A C 1
ATOM 804 O O . HIS A 1 96 ? 1.738 1.328 -19.853 1.00 91.00 96 HIS A O 1
ATOM 810 N N . ILE A 1 97 ? 2.526 1.112 -17.756 1.00 89.25 97 ILE A N 1
ATOM 811 C CA . ILE A 1 97 ? 3.279 -0.122 -18.015 1.00 89.25 97 ILE A CA 1
ATOM 812 C C . ILE A 1 97 ? 2.326 -1.214 -18.502 1.00 89.25 97 ILE A C 1
ATOM 814 O O . ILE A 1 97 ? 2.597 -1.858 -19.512 1.00 89.25 97 ILE A O 1
ATOM 818 N N . GLN A 1 98 ? 1.186 -1.403 -17.839 1.00 86.75 98 GLN A N 1
ATOM 819 C CA . GLN A 1 98 ? 0.214 -2.420 -18.233 1.00 86.75 98 GLN A CA 1
ATOM 820 C C . GLN A 1 98 ? -0.365 -2.173 -19.637 1.00 86.75 98 GLN A C 1
ATOM 822 O O . GLN A 1 98 ? -0.520 -3.123 -20.405 1.00 86.75 98 GLN A O 1
ATOM 827 N N . GLN A 1 99 ? -0.653 -0.919 -19.995 1.00 85.75 99 GLN A N 1
ATOM 828 C CA . GLN A 1 99 ? -1.127 -0.555 -21.335 1.00 85.75 99 GLN A CA 1
ATOM 829 C C . GLN A 1 99 ? -0.061 -0.810 -22.408 1.00 85.75 99 GLN A C 1
ATOM 831 O O . GLN A 1 99 ? -0.382 -1.363 -23.453 1.00 85.75 99 GLN A O 1
ATOM 836 N N . ALA A 1 100 ? 1.206 -0.491 -22.131 1.00 83.19 100 ALA A N 1
ATOM 837 C CA . ALA A 1 100 ? 2.312 -0.717 -23.063 1.00 83.19 100 ALA A CA 1
ATOM 838 C C . ALA A 1 100 ? 2.605 -2.209 -23.326 1.00 83.19 100 ALA A C 1
ATOM 840 O O . ALA A 1 100 ? 3.094 -2.557 -24.397 1.00 83.19 100 ALA A O 1
ATOM 841 N N . HIS A 1 101 ? 2.308 -3.087 -22.362 1.00 72.38 101 HIS A N 1
ATOM 842 C CA . HIS A 1 101 ? 2.486 -4.542 -22.486 1.00 72.38 101 HIS A CA 1
ATOM 843 C C . HIS A 1 101 ? 1.218 -5.272 -22.951 1.00 72.38 101 HIS A C 1
ATOM 845 O O . HIS A 1 101 ? 1.257 -6.480 -23.185 1.00 72.38 101 HIS A O 1
ATOM 851 N N . SER A 1 102 ? 0.092 -4.566 -23.079 1.00 65.88 102 SER A N 1
ATOM 852 C CA . SER A 1 102 ? -1.115 -5.133 -23.673 1.00 65.88 102 SER A CA 1
ATOM 853 C C . SER A 1 102 ? -0.938 -5.150 -25.196 1.00 65.88 102 SER A C 1
ATOM 855 O O . SER A 1 102 ? -0.608 -4.109 -25.766 1.00 65.88 102 SER A O 1
ATOM 857 N N . PRO A 1 103 ? -1.120 -6.295 -25.880 1.00 57.22 103 PRO A N 1
ATOM 858 C CA . PRO A 1 103 ? -1.013 -6.332 -27.332 1.00 57.22 103 PRO A CA 1
ATOM 859 C C . PRO A 1 103 ? -2.023 -5.350 -27.947 1.00 57.22 103 PRO A C 1
ATOM 861 O O . PRO A 1 103 ? -3.150 -5.251 -27.446 1.00 57.22 103 PRO A O 1
ATOM 864 N N . PRO A 1 104 ? -1.652 -4.612 -29.011 1.00 55.25 104 PRO A N 1
ATOM 865 C CA . PRO A 1 104 ? -2.592 -3.745 -29.700 1.00 55.25 104 PRO A CA 1
ATOM 866 C C . PRO A 1 104 ? -3.775 -4.592 -30.165 1.00 55.25 104 PRO A C 1
ATOM 868 O O . PRO A 1 104 ? -3.601 -5.640 -30.785 1.00 55.25 104 PRO A O 1
ATOM 871 N N . ASN A 1 105 ? -4.978 -4.146 -29.820 1.00 49.97 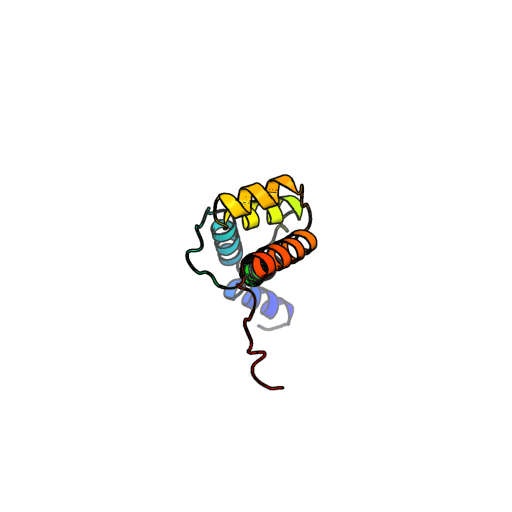105 ASN A N 1
ATOM 872 C CA . ASN A 1 105 ? -6.222 -4.790 -30.204 1.00 49.97 105 ASN A CA 1
ATOM 873 C C . ASN A 1 105 ? -6.340 -4.713 -31.737 1.00 49.97 105 ASN A C 1
ATOM 875 O O . ASN A 1 105 ? -6.767 -3.695 -32.278 1.00 49.97 105 ASN A O 1
ATOM 879 N N . THR A 1 106 ? -5.914 -5.753 -32.456 1.00 48.84 106 THR A N 1
ATOM 880 C CA . THR A 1 106 ? -6.139 -5.907 -33.899 1.00 48.84 106 THR A CA 1
ATOM 881 C C . THR A 1 106 ? -7.613 -6.226 -34.139 1.00 48.84 106 THR A C 1
ATOM 883 O O . THR A 1 106 ? -7.991 -7.338 -34.496 1.00 48.84 106 THR A O 1
ATOM 886 N N . GLN A 1 107 ? -8.484 -5.238 -33.933 1.00 47.44 107 GLN A N 1
ATOM 887 C CA . GLN A 1 107 ? -9.849 -5.290 -34.439 1.00 47.44 107 GLN A CA 1
ATOM 888 C C . GLN A 1 107 ? -9.860 -4.810 -35.894 1.00 47.44 107 GLN A C 1
ATOM 890 O O . GLN A 1 107 ? -9.892 -3.619 -36.182 1.00 47.44 107 GLN A O 1
ATOM 895 N N . ASN A 1 108 ? -9.778 -5.800 -36.787 1.00 47.47 108 ASN A N 1
ATOM 896 C CA . ASN A 1 108 ? -10.378 -5.872 -38.120 1.00 47.47 108 ASN A CA 1
ATOM 897 C C . ASN A 1 108 ? -10.792 -4.544 -38.772 1.00 47.47 108 ASN A C 1
ATOM 899 O O . ASN A 1 108 ? -11.928 -4.097 -38.631 1.00 47.47 108 ASN A O 1
ATOM 903 N N . THR A 1 109 ? -9.927 -4.017 -39.636 1.00 46.12 109 THR A N 1
ATOM 904 C CA . THR A 1 109 ? -10.360 -3.228 -40.798 1.00 46.12 109 THR A CA 1
ATOM 905 C C . THR A 1 109 ? -10.443 -4.165 -42.005 1.00 46.12 109 THR A C 1
ATOM 907 O O . THR A 1 109 ? -9.619 -4.136 -42.910 1.00 46.12 109 THR A O 1
ATOM 910 N N . GLN A 1 110 ? -11.421 -5.071 -41.984 1.00 48.12 110 GLN A N 1
ATOM 911 C CA . GLN A 1 110 ? -11.963 -5.679 -43.199 1.00 48.12 110 GLN A CA 1
ATOM 912 C C . GLN A 1 110 ? -13.373 -5.125 -43.347 1.00 48.12 110 GLN A C 1
ATOM 914 O O . GLN A 1 110 ? -14.258 -5.532 -42.599 1.00 48.12 110 GLN A O 1
ATOM 919 N N . ASN A 1 111 ? -13.512 -4.117 -44.211 1.00 45.56 111 ASN A N 1
ATOM 920 C CA . ASN A 1 111 ? -14.680 -3.785 -45.037 1.00 45.56 111 ASN A CA 1
ATOM 921 C C . ASN A 1 111 ? -14.621 -2.304 -45.442 1.00 45.56 111 ASN A C 1
ATOM 923 O O . ASN A 1 111 ? -15.107 -1.440 -44.715 1.00 45.56 111 ASN A O 1
ATOM 927 N N . ALA A 1 112 ? -14.039 -2.042 -46.611 1.00 39.09 112 ALA A N 1
ATOM 928 C CA . ALA A 1 112 ? -14.555 -1.112 -47.615 1.00 39.09 112 ALA A CA 1
ATOM 929 C C . ALA A 1 112 ? -13.899 -1.444 -48.959 1.00 39.09 112 ALA A C 1
ATOM 931 O O . ALA A 1 112 ? -12.649 -1.499 -48.988 1.00 39.09 112 ALA A O 1
#

Organism: Schizaphis graminum (NCBI:txid13262)

pLDDT: mean 85.64, std 14.75, range [39.09, 96.25]

Sequence (112 aa):
PTNYQDFLVLFRNQFWSPNQQRAIRNDLYRPYFHRDSTSLQKHAMDWISKARFLQPPIDQAEMVDQITSHFTFNISIALKGLRITTTNELVQQLSHIQQAHSPPNTQNTQNA